Protein AF-A0A2P2JWU8-F1 (afdb_monomer_lite)

Radius of gyration: 21.39 Å; chains: 1; bounding box: 37×30×59 Å

InterPro domains:
  IPR002113 ADP/ATP carrier protein, eukaryotic type [PTHR45635] (1-67)
  IPR018108 Mitochondrial carrier protein, transmembrane region [PF00153] (2-59)
  IPR018108 Mitochondrial carrier protein, transmembrane region [PS50920] (1-57)
  IPR023395 Mitochondrial carrier protein domain superfamily [G3DSA:1.50.40.10] (1-64)
  IPR023395 Mitochondrial carrier protein domain superfamily [SSF103506] (3-53)

Sequence (68 aa):
MMMTSGEAVKYKSSLDAFNQIIKNEGAKSLFKGAGANILRAVAGAGVLAGYDKLQVIVFGQKYGSGGG

Foldseek 3Di:
DDDDPPDDPDAPDPVSVQVCCCVPPNPCVVCPCVVVVVVVVVVVVVVVVVVQVVCCVPVVDRPDPDDD

pLDDT: mean 83.35, std 16.12, range [36.5, 96.75]

Organism: Rhizophora mucronata (NCBI:txid61149)

Structure (mmCIF, N/CA/C/O backbone):
data_AF-A0A2P2JWU8-F1
#
_entry.id   AF-A0A2P2JWU8-F1
#
loop_
_atom_site.group_PDB
_atom_site.id
_atom_site.type_symbol
_atom_site.label_atom_id
_atom_site.label_alt_id
_atom_site.label_comp_id
_atom_site.label_asym_id
_atom_site.label_entity_id
_atom_site.label_seq_id
_atom_site.pdbx_PDB_ins_code
_atom_site.Cartn_x
_atom_site.Cartn_y
_atom_site.Cartn_z
_atom_site.occupancy
_atom_site.B_iso_or_equiv
_atom_site.auth_seq_id
_atom_site.auth_comp_id
_atom_site.auth_asym_id
_atom_site.auth_atom_id
_atom_site.pdbx_PDB_model_num
ATOM 1 N N . MET A 1 1 ? -17.345 -14.209 27.501 1.00 36.50 1 MET A N 1
ATOM 2 C CA . MET A 1 1 ? -17.971 -14.579 26.215 1.00 36.50 1 MET A CA 1
ATOM 3 C C . MET A 1 1 ? -16.939 -15.324 25.389 1.00 36.50 1 MET A C 1
ATOM 5 O O . MET A 1 1 ? -15.804 -14.868 25.338 1.00 36.50 1 MET A O 1
ATOM 9 N N . MET A 1 2 ? -17.300 -16.483 24.834 1.00 44.72 2 MET A N 1
ATOM 10 C CA . MET A 1 2 ? -16.421 -17.260 23.957 1.00 44.72 2 MET A CA 1
ATOM 11 C C . MET A 1 2 ? -16.319 -16.556 22.602 1.00 44.72 2 MET A C 1
ATOM 13 O O . MET A 1 2 ? -17.339 -16.294 21.971 1.00 44.72 2 MET A O 1
ATOM 17 N N . MET A 1 3 ? -15.100 -16.239 22.169 1.00 47.88 3 MET A N 1
ATOM 18 C CA . MET A 1 3 ? -14.835 -15.833 20.791 1.00 47.88 3 MET A CA 1
ATOM 19 C C . MET A 1 3 ? -14.880 -17.103 19.936 1.00 47.88 3 MET A C 1
ATOM 21 O O . MET A 1 3 ? -14.032 -17.979 20.098 1.00 47.88 3 MET A O 1
ATOM 25 N N . THR A 1 4 ? -15.885 -17.242 19.074 1.00 56.38 4 THR A N 1
ATOM 26 C CA . THR A 1 4 ? -15.914 -18.323 18.083 1.00 56.38 4 THR A CA 1
ATOM 27 C C . THR A 1 4 ? -14.919 -17.976 16.973 1.00 56.38 4 THR A C 1
ATOM 29 O O . THR A 1 4 ? -15.125 -17.051 16.188 1.00 56.38 4 THR A O 1
ATOM 32 N N . SER A 1 5 ? -13.770 -18.654 16.961 1.00 52.69 5 SER A N 1
ATOM 33 C CA . SER A 1 5 ? -12.777 -18.542 15.890 1.00 52.69 5 SER A CA 1
ATOM 34 C C . SER A 1 5 ? -13.375 -19.105 14.600 1.00 52.69 5 SER A C 1
ATOM 36 O O . SER A 1 5 ? -13.296 -20.306 14.359 1.00 52.69 5 SER A O 1
ATOM 38 N N . GLY A 1 6 ? -14.004 -18.260 13.780 1.00 59.22 6 GLY A N 1
ATOM 39 C CA . GLY A 1 6 ? -14.507 -18.678 12.467 1.00 59.22 6 GLY A CA 1
ATOM 40 C C . GLY A 1 6 ? -15.605 -17.813 11.854 1.00 59.22 6 GLY A C 1
ATOM 41 O O . GLY A 1 6 ? -15.786 -17.859 10.639 1.00 59.22 6 GLY A O 1
ATOM 42 N N . GLU A 1 7 ? -16.319 -16.995 12.632 1.00 60.38 7 GLU A N 1
ATOM 43 C CA . GLU A 1 7 ? -17.304 -16.073 12.059 1.00 60.38 7 GLU A CA 1
ATOM 44 C C . GLU A 1 7 ? -16.636 -14.759 11.642 1.00 60.38 7 GLU A C 1
ATOM 46 O O . GLU A 1 7 ? -16.045 -14.050 12.456 1.00 60.38 7 GLU A O 1
ATOM 51 N N . ALA A 1 8 ? -16.732 -14.423 10.352 1.00 65.56 8 ALA A N 1
ATOM 52 C CA . ALA A 1 8 ? -16.318 -13.116 9.859 1.00 65.56 8 ALA A CA 1
ATOM 53 C C . ALA A 1 8 ? -17.104 -12.025 10.599 1.00 65.56 8 ALA A C 1
ATOM 55 O O . ALA A 1 8 ? -18.335 -12.086 10.658 1.00 65.56 8 ALA A O 1
ATOM 56 N N . VAL A 1 9 ? -16.406 -11.021 11.142 1.00 70.25 9 VAL A N 1
ATOM 57 C CA . VAL A 1 9 ? -17.045 -9.839 11.735 1.00 70.25 9 VAL A CA 1
ATOM 58 C C . VAL A 1 9 ? -17.935 -9.206 10.667 1.00 70.25 9 VAL A C 1
ATOM 60 O O . VAL A 1 9 ? -17.453 -8.660 9.674 1.00 70.25 9 VAL A O 1
ATOM 63 N N . LYS A 1 10 ? -19.253 -9.334 10.833 1.00 79.81 10 LYS A N 1
ATOM 64 C CA . LYS A 1 10 ? -20.226 -8.768 9.899 1.00 79.81 10 LYS A CA 1
ATOM 65 C C . LYS A 1 10 ? -20.396 -7.289 10.216 1.00 79.81 10 LYS A C 1
ATOM 67 O O . LYS A 1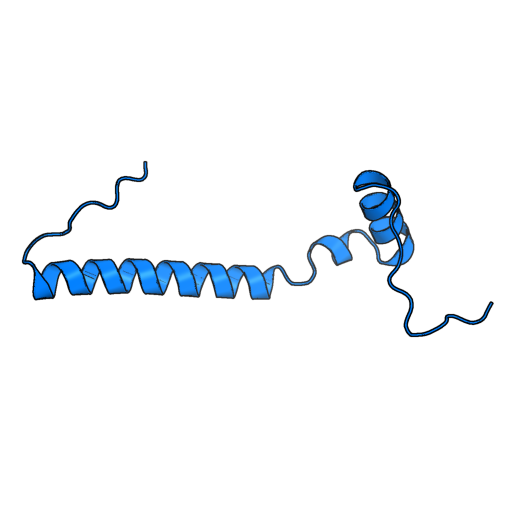 10 ? -21.094 -6.927 11.160 1.00 79.81 10 LYS A O 1
ATOM 72 N N . TYR A 1 11 ? -19.763 -6.443 9.416 1.00 86.88 11 TYR A N 1
ATOM 73 C CA . TYR A 1 11 ? -19.965 -5.000 9.479 1.00 86.88 11 TYR A CA 1
ATOM 74 C C . TYR A 1 11 ? -21.280 -4.611 8.804 1.00 86.88 11 TYR A C 1
ATOM 76 O O . TYR A 1 11 ? -21.612 -5.122 7.734 1.00 86.88 11 TYR A O 1
ATOM 84 N N . LYS A 1 12 ? -22.030 -3.689 9.412 1.00 88.06 12 LYS A N 1
ATOM 85 C CA . LYS A 1 12 ? -23.314 -3.212 8.870 1.00 88.06 12 LYS A CA 1
ATOM 86 C C . LYS A 1 12 ? -23.132 -2.172 7.763 1.00 88.06 12 LYS A C 1
ATOM 88 O O . LYS A 1 12 ? -24.009 -2.013 6.921 1.00 88.06 12 LYS A O 1
ATOM 93 N N . SER A 1 13 ? -22.016 -1.444 7.777 1.00 91.31 13 SER A N 1
ATOM 94 C CA . SER A 1 13 ? -21.649 -0.427 6.785 1.00 91.31 13 SER A CA 1
ATOM 95 C C . SER A 1 13 ? -20.149 -0.102 6.857 1.00 91.31 13 SER A C 1
ATOM 97 O O . SER A 1 13 ? -19.474 -0.474 7.817 1.00 91.31 13 SER A O 1
ATOM 99 N N . SER A 1 14 ? -19.609 0.630 5.876 1.00 92.44 14 SER A N 1
ATOM 100 C CA . SER A 1 14 ? -18.188 1.025 5.864 1.00 92.44 14 SER A CA 1
ATOM 101 C C . SER A 1 14 ? -17.797 1.921 7.048 1.00 92.44 14 SER A C 1
ATOM 103 O O . SER A 1 14 ? -16.687 1.808 7.563 1.00 92.44 14 SER A O 1
ATOM 105 N N . LEU A 1 15 ? -18.709 2.786 7.514 1.00 94.62 15 LEU A N 1
ATOM 106 C CA . LEU A 1 15 ? -18.489 3.631 8.698 1.00 94.62 15 LEU A CA 1
ATOM 107 C C . LEU A 1 15 ? -18.506 2.813 9.992 1.00 94.62 15 LEU A C 1
ATOM 109 O O . LEU A 1 15 ? -17.736 3.085 10.911 1.00 94.62 15 LEU A O 1
ATOM 113 N N . ASP A 1 16 ? -19.374 1.805 10.060 1.00 93.44 16 ASP A N 1
ATOM 114 C CA . ASP A 1 16 ? -19.411 0.851 11.165 1.00 93.44 16 ASP A CA 1
ATOM 115 C C . ASP A 1 16 ? -18.104 0.041 11.225 1.00 93.44 16 ASP A C 1
ATOM 117 O O . ASP A 1 16 ? -17.474 -0.027 12.279 1.00 93.44 16 ASP A O 1
ATOM 121 N N . ALA A 1 17 ? -17.615 -0.444 10.078 1.00 92.50 17 ALA A N 1
ATOM 122 C CA . ALA A 1 17 ? -16.320 -1.117 9.974 1.00 92.50 17 ALA A CA 1
ATOM 123 C C . ALA A 1 17 ? -15.156 -0.230 10.428 1.00 92.50 17 ALA A C 1
ATOM 125 O O . ALA A 1 17 ? -14.367 -0.633 11.278 1.00 92.50 17 ALA A O 1
ATOM 126 N N . PHE A 1 18 ? -15.070 1.000 9.915 1.00 92.81 18 PHE A N 1
ATOM 127 C CA . PHE A 1 18 ? -14.014 1.944 10.281 1.00 92.81 18 PHE A CA 1
ATOM 128 C C . PHE A 1 18 ? -13.979 2.215 11.792 1.00 92.81 18 PHE A C 1
ATOM 130 O O . PHE A 1 18 ? -12.923 2.126 12.421 1.00 92.81 18 PHE A O 1
ATOM 137 N N . ASN A 1 19 ? -15.143 2.482 12.392 1.00 93.44 19 ASN A N 1
ATOM 138 C CA . ASN A 1 19 ? -15.254 2.726 13.828 1.00 93.44 19 ASN A CA 1
ATOM 139 C C . ASN A 1 19 ? -14.892 1.492 14.662 1.00 93.44 19 ASN A C 1
ATOM 141 O O . ASN A 1 19 ? -14.205 1.627 15.674 1.00 93.44 19 ASN A O 1
ATOM 145 N N . GLN A 1 20 ? -15.341 0.301 14.260 1.00 93.00 20 GLN A N 1
ATOM 146 C CA . GLN A 1 20 ? -15.019 -0.941 14.961 1.00 93.00 20 GLN A CA 1
ATOM 147 C C . GLN A 1 20 ? -13.524 -1.268 14.879 1.00 93.00 20 GLN A C 1
ATOM 149 O O . GLN A 1 20 ? -12.921 -1.579 15.904 1.00 93.00 20 GLN A O 1
ATOM 154 N N . ILE A 1 21 ? -12.901 -1.122 13.707 1.00 92.00 21 ILE A N 1
ATOM 155 C CA . ILE A 1 21 ? -11.464 -1.371 13.517 1.00 92.00 21 ILE A CA 1
ATOM 156 C C . ILE A 1 21 ? -10.632 -0.418 14.383 1.00 92.00 21 ILE A C 1
ATOM 158 O O . ILE A 1 21 ? -9.739 -0.863 15.102 1.00 92.00 21 ILE A O 1
ATOM 162 N N . ILE A 1 22 ? -10.940 0.884 14.382 1.00 94.00 22 ILE A N 1
ATOM 163 C CA . ILE A 1 22 ? -10.206 1.852 15.213 1.00 94.00 22 ILE A CA 1
ATOM 164 C C . ILE A 1 22 ? -10.364 1.537 16.701 1.00 94.00 22 ILE A C 1
ATOM 166 O O . ILE A 1 22 ? -9.377 1.593 17.432 1.00 94.00 22 ILE A O 1
ATOM 170 N N . LYS A 1 23 ? -11.578 1.210 17.155 1.00 92.75 23 LYS A N 1
ATOM 171 C CA . LYS A 1 23 ? -11.844 0.921 18.572 1.00 92.75 23 LYS A CA 1
ATOM 172 C C . LYS A 1 23 ? -11.188 -0.376 19.046 1.00 92.75 23 LYS A C 1
ATOM 174 O O . LYS A 1 23 ? -10.686 -0.408 20.163 1.00 92.75 23 LYS A O 1
ATOM 179 N N . ASN A 1 24 ? -11.187 -1.417 18.216 1.00 91.25 24 ASN A N 1
ATOM 180 C CA . ASN A 1 24 ? -10.736 -2.752 18.613 1.00 91.25 24 ASN A CA 1
ATOM 181 C C . ASN A 1 24 ? -9.242 -2.988 18.347 1.00 91.25 24 ASN A C 1
ATOM 183 O O . ASN A 1 24 ? -8.591 -3.702 19.103 1.00 91.25 24 ASN A O 1
ATOM 187 N N . GLU A 1 25 ? -8.690 -2.398 17.284 1.00 89.94 25 GLU A N 1
ATOM 188 C CA . GLU A 1 25 ? -7.316 -2.661 16.828 1.00 89.94 25 GLU A CA 1
ATOM 189 C C . GLU A 1 25 ? -6.421 -1.412 16.810 1.00 89.94 25 GLU A C 1
ATOM 191 O O . GLU A 1 25 ? -5.198 -1.514 16.675 1.00 89.94 25 GLU A O 1
ATOM 196 N N . GLY A 1 26 ? -7.016 -0.224 16.944 1.00 91.38 26 GLY A N 1
ATOM 197 C CA . GLY A 1 26 ? -6.326 1.058 16.888 1.00 91.38 26 GLY A CA 1
ATOM 198 C C . GLY A 1 26 ? -6.148 1.600 15.467 1.00 91.38 26 GLY A C 1
ATOM 199 O O . GLY A 1 26 ? -6.112 0.871 14.476 1.00 91.38 26 GLY A O 1
ATOM 200 N N . ALA A 1 27 ? -5.960 2.918 15.362 1.00 91.81 27 ALA A N 1
ATOM 201 C CA . ALA A 1 27 ? -5.834 3.621 14.079 1.00 91.81 27 ALA A CA 1
ATOM 202 C C . ALA A 1 27 ? -4.667 3.124 13.202 1.00 91.81 27 ALA A C 1
ATOM 204 O O . ALA A 1 27 ? -4.746 3.171 11.977 1.00 91.81 27 ALA A O 1
ATOM 205 N N . LYS A 1 28 ? -3.596 2.592 13.809 1.00 92.06 28 LYS A N 1
ATOM 206 C CA . LYS A 1 28 ? -2.461 2.015 13.068 1.00 92.06 28 LYS A CA 1
ATOM 207 C C . LYS A 1 28 ? -2.843 0.750 12.293 1.00 92.06 28 LYS A C 1
ATOM 209 O O . LYS A 1 28 ? -2.180 0.442 11.305 1.00 92.06 28 LYS A O 1
ATOM 214 N N . SER A 1 29 ? -3.895 0.034 12.702 1.00 91.44 29 SER A N 1
ATOM 215 C CA . SER A 1 29 ? -4.313 -1.199 12.024 1.00 91.44 29 SER A CA 1
ATOM 216 C C . SER A 1 29 ? -4.794 -0.942 10.593 1.00 91.44 29 SER A C 1
ATOM 218 O O . SER A 1 29 ? -4.562 -1.769 9.719 1.00 91.44 29 SER A O 1
ATOM 220 N N . LEU A 1 30 ? -5.332 0.253 10.315 1.00 92.06 30 LEU A N 1
ATOM 221 C CA . LEU A 1 30 ? -5.754 0.669 8.970 1.00 92.06 30 LEU A CA 1
ATOM 222 C C . LEU A 1 30 ? -4.608 0.690 7.945 1.00 92.06 30 LEU A C 1
ATOM 224 O O . LEU A 1 30 ? -4.849 0.589 6.747 1.00 92.06 30 LEU A O 1
ATOM 228 N N . PHE A 1 31 ? -3.364 0.816 8.413 1.00 93.19 31 PHE A N 1
ATOM 229 C CA . PHE A 1 31 ? -2.170 0.868 7.568 1.00 93.19 31 PHE A CA 1
ATOM 230 C C . PHE A 1 31 ? -1.405 -0.461 7.536 1.00 93.19 31 PHE A C 1
ATOM 232 O O . PHE A 1 31 ? -0.364 -0.560 6.874 1.00 93.19 31 PHE A O 1
ATOM 239 N N . LYS A 1 32 ? -1.891 -1.505 8.222 1.00 90.94 32 LYS A N 1
ATOM 240 C CA . LYS A 1 32 ? -1.310 -2.846 8.086 1.00 90.94 32 LYS A CA 1
ATOM 241 C C . LYS A 1 32 ? -1.427 -3.292 6.629 1.00 90.94 32 LYS A C 1
ATOM 243 O O . LYS A 1 32 ? -2.470 -3.164 6.002 1.00 90.94 32 LYS A O 1
ATOM 248 N N . GLY A 1 33 ? -0.324 -3.799 6.083 1.00 91.25 33 GLY A N 1
ATOM 249 C CA . GLY A 1 33 ? -0.249 -4.222 4.682 1.00 91.25 33 GLY A CA 1
ATOM 250 C C . GLY A 1 33 ? 0.134 -3.120 3.688 1.00 91.25 33 GLY A C 1
ATOM 251 O O . GLY A 1 33 ? 0.355 -3.434 2.519 1.00 91.25 33 GLY A O 1
ATOM 252 N N . ALA A 1 34 ? 0.319 -1.866 4.124 1.00 93.12 34 ALA A N 1
ATOM 253 C CA . ALA A 1 34 ? 0.776 -0.786 3.242 1.00 93.12 34 ALA A CA 1
ATOM 254 C C . ALA A 1 34 ? 2.096 -1.132 2.526 1.00 93.12 34 ALA A C 1
ATOM 256 O O . ALA A 1 34 ? 2.211 -0.927 1.321 1.00 93.12 34 ALA A O 1
ATOM 257 N N . GLY A 1 35 ? 3.056 -1.747 3.230 1.00 94.69 35 GLY A N 1
ATOM 258 C CA . GLY A 1 35 ? 4.318 -2.208 2.637 1.00 94.69 35 GLY A CA 1
ATOM 259 C C . GLY A 1 35 ? 4.131 -3.252 1.528 1.00 94.69 35 GLY A C 1
ATOM 260 O O . GLY A 1 35 ? 4.730 -3.131 0.464 1.00 94.69 35 GLY A O 1
ATOM 261 N N . ALA A 1 36 ? 3.241 -4.232 1.724 1.00 95.88 36 ALA A N 1
ATOM 262 C CA . ALA A 1 36 ? 2.923 -5.224 0.694 1.00 95.88 36 ALA A CA 1
ATOM 263 C C . ALA A 1 36 ? 2.260 -4.573 -0.534 1.00 95.88 36 ALA A C 1
ATOM 265 O O . ALA A 1 36 ? 2.565 -4.924 -1.674 1.00 95.88 36 ALA A O 1
ATOM 266 N N . ASN A 1 37 ? 1.404 -3.572 -0.315 1.00 94.81 37 ASN A N 1
ATOM 267 C CA . ASN A 1 37 ? 0.795 -2.813 -1.401 1.00 94.81 37 ASN A CA 1
ATOM 268 C C . ASN A 1 37 ? 1.816 -1.952 -2.171 1.00 94.81 37 ASN A C 1
ATOM 270 O O . ASN A 1 37 ? 1.716 -1.840 -3.391 1.00 94.81 37 ASN A O 1
ATOM 274 N N . ILE A 1 38 ? 2.819 -1.391 -1.487 1.00 95.56 38 ILE A N 1
ATOM 275 C CA . ILE A 1 38 ? 3.934 -0.673 -2.126 1.00 95.56 38 ILE A CA 1
ATOM 276 C C . ILE A 1 38 ? 4.751 -1.628 -3.001 1.00 95.56 38 ILE A C 1
ATOM 278 O O . ILE A 1 38 ? 5.009 -1.314 -4.160 1.00 95.56 38 ILE A O 1
ATOM 282 N N . LEU A 1 39 ? 5.101 -2.815 -2.497 1.00 96.69 39 LEU A N 1
ATOM 283 C CA . LEU A 1 39 ? 5.819 -3.824 -3.287 1.00 96.69 39 LEU A CA 1
ATOM 284 C C . LEU A 1 39 ? 5.043 -4.216 -4.551 1.00 96.69 39 LEU A C 1
ATOM 286 O O . LEU A 1 39 ? 5.622 -4.289 -5.635 1.00 96.69 39 LEU A O 1
ATOM 290 N N . ARG A 1 40 ? 3.721 -4.388 -4.438 1.00 95.06 40 ARG A N 1
ATOM 291 C CA . ARG A 1 40 ? 2.834 -4.623 -5.587 1.00 95.06 40 ARG A CA 1
ATOM 292 C C . ARG A 1 40 ? 2.896 -3.481 -6.605 1.00 95.06 40 ARG A C 1
ATOM 294 O O . ARG A 1 40 ? 2.962 -3.745 -7.803 1.00 95.06 40 ARG A O 1
ATOM 301 N N . ALA A 1 41 ? 2.883 -2.229 -6.146 1.00 95.94 41 ALA A N 1
ATOM 302 C CA . ALA A 1 41 ? 2.966 -1.063 -7.025 1.00 95.94 41 ALA A CA 1
ATOM 303 C C . ALA A 1 41 ? 4.310 -0.999 -7.767 1.00 95.94 41 ALA A C 1
ATOM 305 O O . ALA A 1 41 ? 4.330 -0.774 -8.975 1.00 95.94 41 ALA A O 1
ATOM 306 N N . VAL A 1 42 ? 5.420 -1.270 -7.072 1.00 96.75 42 VAL A N 1
ATOM 307 C CA . VAL A 1 42 ? 6.760 -1.323 -7.679 1.00 96.75 42 VAL A CA 1
ATOM 308 C C . VAL A 1 42 ? 6.844 -2.428 -8.730 1.00 96.75 42 VAL A C 1
ATOM 310 O O . VAL A 1 42 ? 7.347 -2.188 -9.825 1.00 96.75 42 VAL A O 1
ATOM 313 N N . ALA A 1 43 ? 6.306 -3.616 -8.442 1.00 96.31 43 ALA A N 1
ATOM 314 C CA . ALA A 1 43 ? 6.263 -4.708 -9.411 1.00 96.31 43 ALA A CA 1
ATOM 315 C C . ALA A 1 43 ? 5.460 -4.325 -10.667 1.00 96.31 43 ALA A C 1
ATOM 317 O O . ALA A 1 43 ? 5.935 -4.531 -11.782 1.00 96.31 43 ALA A O 1
ATOM 318 N N . GLY A 1 44 ? 4.284 -3.709 -10.498 1.00 95.12 44 GLY A N 1
ATOM 319 C CA . GLY A 1 44 ? 3.462 -3.227 -11.614 1.00 95.12 44 GLY A CA 1
ATOM 320 C C . GLY A 1 44 ? 4.167 -2.165 -12.463 1.00 95.12 44 GLY A C 1
ATOM 321 O O . GLY A 1 44 ? 4.174 -2.262 -13.689 1.00 95.12 44 GLY A O 1
ATOM 322 N N . ALA A 1 45 ? 4.827 -1.199 -11.822 1.00 95.00 45 ALA A N 1
ATOM 323 C CA . ALA A 1 45 ? 5.630 -0.193 -12.514 1.00 95.00 45 ALA A CA 1
ATOM 324 C C . ALA A 1 45 ? 6.815 -0.821 -13.267 1.00 95.00 45 ALA A C 1
ATOM 326 O O . ALA A 1 45 ? 7.109 -0.427 -14.394 1.00 95.00 45 ALA A O 1
ATOM 327 N N . GLY A 1 46 ? 7.461 -1.833 -12.681 1.00 95.50 46 GLY A N 1
ATOM 328 C CA . GLY A 1 46 ? 8.531 -2.594 -13.323 1.00 95.50 46 GLY A CA 1
ATOM 329 C C . GLY A 1 46 ? 8.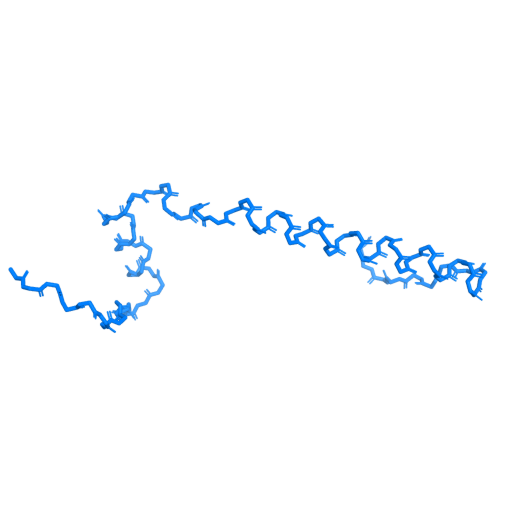056 -3.351 -14.563 1.00 95.50 46 GLY A C 1
ATOM 330 O O . GLY A 1 46 ? 8.726 -3.307 -15.592 1.00 95.50 46 GLY A O 1
ATOM 331 N N . VAL A 1 47 ? 6.881 -3.985 -14.502 1.00 95.31 47 VAL A N 1
ATOM 332 C CA . VAL A 1 47 ? 6.265 -4.644 -15.667 1.00 95.31 47 VAL A CA 1
ATOM 333 C C . VAL A 1 47 ? 5.967 -3.631 -16.768 1.00 95.31 47 VAL A C 1
ATOM 335 O O . VAL A 1 47 ? 6.306 -3.881 -17.922 1.00 95.31 47 VAL A O 1
ATOM 338 N N . LEU A 1 48 ? 5.395 -2.475 -16.422 1.00 92.44 48 LEU A N 1
ATOM 339 C CA . LEU A 1 48 ? 5.086 -1.424 -17.393 1.00 92.44 48 LEU A CA 1
ATOM 340 C C . LEU A 1 48 ? 6.361 -0.879 -18.058 1.00 92.44 48 LEU A C 1
ATOM 342 O O . LEU A 1 48 ? 6.447 -0.826 -19.281 1.00 92.44 48 LEU A O 1
ATOM 346 N N . ALA A 1 49 ? 7.392 -0.570 -17.269 1.00 91.38 49 ALA A N 1
ATOM 347 C CA . ALA A 1 49 ? 8.684 -0.113 -17.781 1.00 91.38 49 ALA A CA 1
ATOM 348 C C . ALA A 1 49 ? 9.412 -1.188 -18.613 1.00 91.38 49 ALA A C 1
ATOM 350 O O . ALA A 1 49 ? 10.122 -0.871 -19.570 1.00 91.38 49 ALA A O 1
ATOM 351 N N . GLY A 1 50 ? 9.252 -2.463 -18.254 1.00 92.12 50 GLY A N 1
ATOM 352 C CA . GLY A 1 50 ? 9.763 -3.592 -19.025 1.00 92.12 50 GLY A CA 1
ATOM 353 C C . GLY A 1 50 ? 9.059 -3.723 -20.373 1.00 92.12 50 GLY A C 1
ATOM 354 O O . GLY A 1 50 ? 9.725 -3.820 -21.403 1.00 92.12 50 GLY A O 1
ATOM 355 N N . TYR A 1 51 ? 7.728 -3.654 -20.381 1.00 90.06 51 TYR A N 1
ATOM 356 C CA . TYR A 1 51 ? 6.910 -3.685 -21.594 1.00 90.06 51 TYR A CA 1
ATOM 357 C C . TYR A 1 51 ? 7.279 -2.549 -22.554 1.00 90.06 51 TYR A C 1
ATOM 359 O O . TYR A 1 51 ? 7.542 -2.784 -23.731 1.00 90.06 51 TYR A O 1
ATOM 367 N N . ASP A 1 52 ? 7.429 -1.346 -22.017 1.00 89.38 52 ASP A N 1
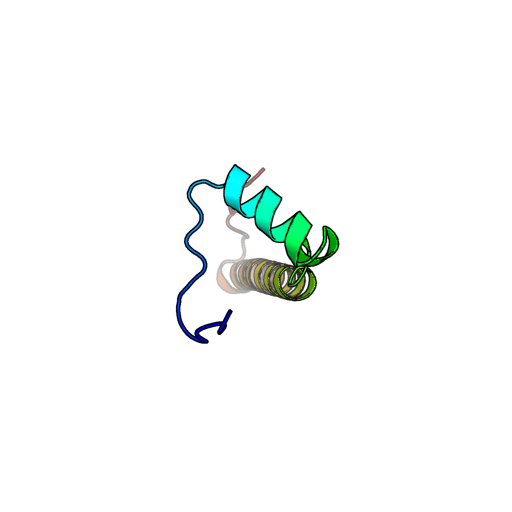ATOM 368 C CA . ASP A 1 52 ? 7.917 -0.164 -22.716 1.00 89.38 52 ASP A CA 1
ATOM 369 C C . ASP A 1 52 ? 9.263 -0.390 -23.425 1.00 89.38 52 ASP A C 1
ATOM 371 O O .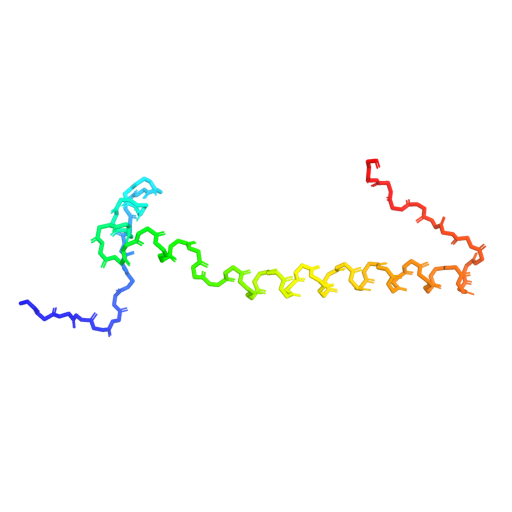 ASP A 1 52 ? 9.453 0.037 -24.565 1.00 89.38 52 ASP A O 1
ATOM 375 N N . LYS A 1 53 ? 10.220 -1.052 -22.762 1.00 87.50 53 LYS A N 1
ATOM 376 C CA . LYS A 1 53 ? 11.524 -1.379 -23.363 1.00 87.50 53 LYS A CA 1
ATOM 377 C C . LYS A 1 53 ? 11.400 -2.464 -24.428 1.00 87.50 53 LYS A C 1
ATOM 379 O O . LYS A 1 53 ? 12.047 -2.362 -25.467 1.00 87.50 53 LYS A O 1
ATOM 384 N N . LEU A 1 54 ? 10.568 -3.476 -24.191 1.00 91.88 54 LEU A N 1
ATOM 385 C CA . LEU A 1 54 ? 10.312 -4.538 -25.163 1.00 91.88 54 LEU A CA 1
ATOM 386 C C . LEU A 1 54 ? 9.677 -3.983 -26.440 1.00 91.88 54 LEU A C 1
ATOM 388 O O . LEU A 1 54 ? 10.101 -4.359 -27.529 1.00 91.88 54 LEU A O 1
ATOM 392 N N . GLN A 1 55 ? 8.735 -3.044 -26.332 1.00 88.25 55 GLN A N 1
ATOM 393 C CA . GLN A 1 55 ? 8.141 -2.387 -27.496 1.00 88.25 55 GLN A CA 1
ATOM 394 C C . GLN A 1 55 ? 9.182 -1.657 -28.351 1.00 88.25 55 GLN A C 1
ATOM 396 O O . GLN A 1 55 ? 9.159 -1.789 -29.571 1.00 88.25 55 GLN A O 1
ATOM 401 N N . VAL A 1 56 ? 10.127 -0.942 -27.732 1.00 88.38 56 VAL A N 1
ATOM 402 C CA . VAL A 1 56 ? 11.211 -0.265 -28.468 1.00 88.38 56 VAL A CA 1
ATOM 403 C C . VAL A 1 56 ? 12.087 -1.269 -29.211 1.00 88.38 56 VAL A C 1
ATOM 405 O O . VAL A 1 56 ? 12.423 -1.039 -30.369 1.00 88.38 56 VAL A O 1
ATOM 408 N N . ILE A 1 57 ? 12.444 -2.380 -28.564 1.00 91.12 57 ILE A N 1
ATOM 409 C CA . ILE A 1 57 ? 13.313 -3.403 -29.160 1.00 91.12 57 ILE A CA 1
ATOM 410 C C . ILE A 1 57 ? 12.607 -4.116 -30.319 1.00 91.12 57 ILE A C 1
ATOM 412 O O . ILE A 1 57 ? 13.221 -4.353 -31.354 1.00 91.12 57 ILE A O 1
ATOM 416 N N . VAL A 1 58 ? 11.330 -4.463 -30.150 1.00 90.62 58 VAL A N 1
ATOM 417 C CA . VAL A 1 58 ? 10.585 -5.285 -31.116 1.00 90.62 58 VAL A CA 1
ATOM 418 C C . VAL A 1 58 ? 9.995 -4.450 -32.251 1.00 90.62 58 VAL A C 1
ATOM 420 O O . VAL A 1 58 ? 10.021 -4.877 -33.401 1.00 90.62 58 VAL A O 1
ATOM 423 N N . PHE A 1 59 ? 9.464 -3.267 -31.949 1.00 87.62 59 PHE A N 1
ATOM 424 C CA . PHE A 1 59 ? 8.695 -2.461 -32.900 1.00 87.62 59 PHE A CA 1
ATOM 425 C C . PHE A 1 59 ? 9.375 -1.141 -3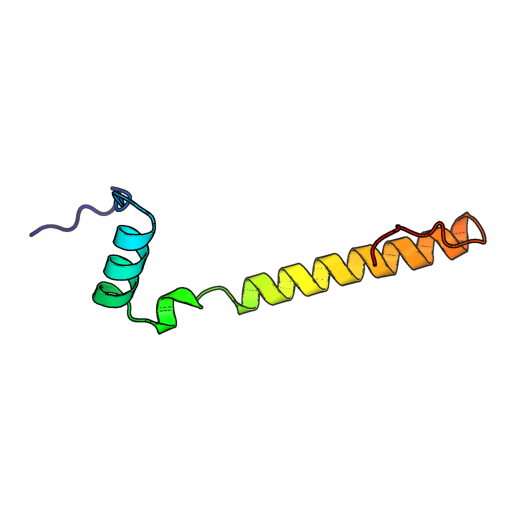3.288 1.00 87.62 59 PHE A C 1
ATOM 427 O O . PHE A 1 59 ? 8.812 -0.381 -34.073 1.00 87.62 59 PHE A O 1
ATOM 434 N N . GLY A 1 60 ? 10.563 -0.834 -32.749 1.00 80.50 60 GLY A N 1
ATOM 435 C CA . GLY A 1 60 ? 11.340 0.369 -33.092 1.00 80.50 60 GLY A CA 1
ATOM 436 C C . GLY A 1 60 ? 10.703 1.701 -32.668 1.00 80.50 60 GLY A C 1
ATOM 437 O O . GLY A 1 60 ? 11.249 2.769 -32.944 1.00 80.50 60 GLY A O 1
ATOM 438 N N . GLN A 1 61 ? 9.545 1.655 -32.010 1.00 74.38 61 GLN A N 1
ATOM 439 C CA . GLN A 1 61 ? 8.761 2.797 -31.552 1.00 74.38 61 GLN A CA 1
ATOM 440 C C . GLN A 1 61 ? 8.068 2.412 -30.240 1.00 74.38 61 GLN A C 1
ATOM 442 O O . GLN A 1 61 ? 7.600 1.283 -30.079 1.00 74.38 61 GLN A O 1
ATOM 447 N N . LYS A 1 62 ? 7.959 3.362 -29.307 1.00 69.94 62 LYS A N 1
ATOM 448 C CA . LYS A 1 62 ? 7.006 3.244 -28.200 1.00 69.94 62 LYS A CA 1
ATOM 449 C C . LYS A 1 62 ? 5.624 3.603 -28.720 1.00 69.94 62 LYS A C 1
ATOM 451 O O . LYS A 1 62 ? 5.410 4.735 -29.145 1.00 69.94 62 LYS A O 1
ATOM 456 N N . TYR A 1 63 ? 4.685 2.670 -28.638 1.00 68.62 63 TYR A N 1
ATOM 457 C CA . TYR A 1 63 ? 3.280 2.992 -28.847 1.00 68.62 63 TYR A CA 1
ATOM 458 C C . TYR A 1 63 ? 2.761 3.543 -27.533 1.00 68.62 63 TYR A C 1
ATOM 460 O O . TYR A 1 63 ? 2.663 2.816 -26.547 1.00 68.62 63 TYR A O 1
ATOM 468 N N . GLY A 1 64 ? 2.530 4.856 -27.510 1.00 6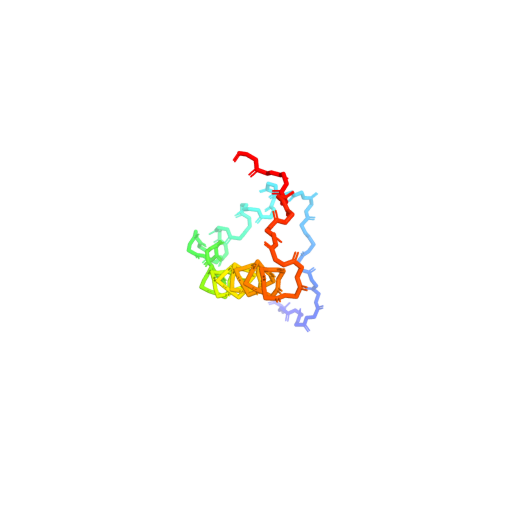3.03 64 GLY A N 1
ATOM 469 C CA . GLY A 1 64 ? 2.102 5.556 -26.311 1.00 63.03 64 GLY A CA 1
ATOM 470 C C . GLY A 1 64 ? 0.876 4.880 -25.710 1.00 63.03 64 GLY A C 1
ATOM 471 O O . GLY A 1 64 ? -0.202 4.890 -26.300 1.00 63.03 64 GLY A O 1
ATOM 472 N N . SER A 1 65 ? 1.045 4.311 -24.518 1.00 60.94 65 SER A N 1
ATOM 473 C CA . SER A 1 65 ? -0.074 4.045 -23.629 1.00 60.94 65 SER A CA 1
ATOM 474 C C . SER A 1 65 ? -0.555 5.408 -23.147 1.00 60.94 65 SER A C 1
ATOM 476 O O . SER A 1 65 ? 0.011 5.966 -22.211 1.00 60.94 65 SER A O 1
ATOM 478 N N . GLY A 1 66 ? -1.529 5.987 -23.853 1.00 58.09 66 GLY A N 1
ATOM 479 C CA . GLY A 1 66 ? -2.157 7.244 -23.465 1.00 58.09 66 GLY A CA 1
ATOM 480 C C . GLY A 1 66 ? -2.598 7.178 -22.006 1.00 58.09 66 GLY A C 1
ATOM 481 O O . GLY A 1 66 ? -3.361 6.295 -21.617 1.00 58.09 66 GLY A O 1
ATOM 482 N N . GLY A 1 67 ? -2.073 8.095 -21.203 1.00 51.19 67 GLY A N 1
ATOM 483 C CA . GLY A 1 67 ? -2.321 8.146 -19.773 1.00 51.19 67 GLY A CA 1
ATOM 484 C C . GLY A 1 67 ? -1.636 9.347 -19.138 1.00 51.19 67 GLY A C 1
ATOM 485 O O . GLY A 1 67 ? -0.648 9.155 -18.442 1.00 51.19 67 GLY A O 1
ATOM 486 N N . GLY A 1 68 ? -2.196 10.542 -19.376 1.00 38.50 68 GLY A N 1
ATOM 487 C CA . GLY A 1 68 ? -1.857 11.793 -18.679 1.00 38.50 68 GLY A CA 1
ATOM 488 C C . GLY A 1 68 ? -0.654 12.534 -19.232 1.00 38.50 68 GLY A C 1
ATOM 489 O O . GLY A 1 68 ? 0.477 12.089 -18.957 1.00 38.50 68 GLY A O 1
#

Secondary structure (DSSP, 8-state):
----TT-----SSHHHHHHHHHHHH-GGGGGTTHHHHHHHHHHHHHHHHHHHHHHHHHHSS-------